Protein AF-A0A800DBI6-F1 (afdb_monomer_lite)

Secondary structure (DSSP, 8-state):
-----EEEEETTEEEEE-STT-EEEESSHHHHHHHHHHHHHHHHHHS----------------PPP-----S----

Sequence (76 aa):
MAQFAFVYKDENLFVAQGIEGIASQGETQEEAIENLKEALLLYYEDNEPLVKNDYIVTSFVLHSKSSTSQYDKIRV

Structure (mmCIF, N/CA/C/O backbone):
data_AF-A0A800DBI6-F1
#
_entry.id   AF-A0A800DBI6-F1
#
loop_
_atom_site.group_PDB
_atom_site.id
_atom_site.type_symbol
_atom_site.label_atom_id
_atom_site.label_alt_id
_atom_site.label_comp_id
_atom_site.label_asym_id
_atom_site.label_entity_id
_atom_site.label_seq_id
_atom_site.pdbx_PDB_ins_code
_atom_site.Cartn_x
_atom_site.Cartn_y
_atom_site.Cartn_z
_atom_site.occupancy
_atom_site.B_iso_or_equiv
_atom_site.auth_seq_id
_atom_site.auth_comp_id
_atom_site.auth_asym_id
_atom_site.auth_atom_id
_atom_site.pdbx_PDB_model_num
ATOM 1 N N . MET A 1 1 ? 12.129 9.358 -5.827 1.00 62.19 1 MET A N 1
ATOM 2 C CA . MET A 1 1 ? 10.924 9.211 -6.670 1.00 62.19 1 MET A CA 1
ATOM 3 C C . MET A 1 1 ? 9.727 9.617 -5.832 1.00 62.19 1 MET A C 1
ATOM 5 O O . MET A 1 1 ? 9.721 9.303 -4.650 1.00 62.19 1 MET A O 1
ATOM 9 N N . ALA A 1 2 ? 8.784 10.367 -6.395 1.00 57.28 2 ALA A N 1
ATOM 10 C CA . ALA A 1 2 ? 7.516 10.668 -5.737 1.00 57.28 2 ALA A CA 1
ATOM 11 C C . ALA A 1 2 ? 6.438 9.827 -6.423 1.00 57.28 2 ALA A C 1
ATOM 13 O O . ALA A 1 2 ? 6.344 9.859 -7.649 1.00 57.28 2 ALA A O 1
ATOM 14 N N . GLN A 1 3 ? 5.679 9.057 -5.648 1.00 71.44 3 GLN A N 1
ATOM 15 C CA . GLN A 1 3 ? 4.650 8.162 -6.164 1.00 71.44 3 GLN A CA 1
ATOM 16 C C . GLN A 1 3 ? 3.373 8.305 -5.347 1.00 71.44 3 GLN A C 1
ATOM 18 O O . GLN A 1 3 ? 3.424 8.485 -4.131 1.00 71.44 3 GLN A O 1
ATOM 23 N N . PHE A 1 4 ? 2.234 8.250 -6.034 1.00 81.81 4 PHE A N 1
ATOM 24 C CA . PHE A 1 4 ? 0.917 8.265 -5.409 1.00 81.81 4 PHE A CA 1
ATOM 25 C C . PHE A 1 4 ? 0.495 6.849 -5.080 1.00 81.81 4 PHE A C 1
ATOM 27 O O . PHE A 1 4 ? 0.660 5.944 -5.897 1.00 81.81 4 PHE A O 1
ATOM 34 N N . ALA A 1 5 ? -0.084 6.698 -3.897 1.00 87.50 5 ALA A N 1
ATOM 35 C CA . ALA A 1 5 ? -0.767 5.493 -3.486 1.00 87.50 5 ALA A CA 1
ATOM 36 C C . ALA A 1 5 ? -2.151 5.864 -2.958 1.00 87.50 5 ALA A C 1
ATOM 38 O O . ALA A 1 5 ? -2.312 6.871 -2.260 1.00 87.50 5 ALA A O 1
ATOM 39 N N . PHE A 1 6 ? -3.143 5.046 -3.288 1.00 91.56 6 PHE A N 1
ATOM 40 C CA . PHE A 1 6 ? -4.457 5.106 -2.664 1.00 91.56 6 PHE A CA 1
ATOM 41 C C . PHE A 1 6 ? -4.465 4.148 -1.483 1.00 91.56 6 PHE A C 1
ATOM 43 O O . PHE A 1 6 ? -4.160 2.969 -1.648 1.00 91.56 6 PHE A O 1
ATOM 50 N N . VAL A 1 7 ? -4.816 4.653 -0.303 1.00 94.31 7 VAL A N 1
ATOM 51 C CA . VAL A 1 7 ? -4.951 3.830 0.900 1.00 94.31 7 VAL A CA 1
ATOM 52 C C . VAL A 1 7 ? -6.421 3.755 1.275 1.00 94.31 7 VAL A C 1
ATOM 54 O O . VAL A 1 7 ? -7.079 4.782 1.449 1.00 94.31 7 VAL A O 1
ATOM 57 N N . TYR A 1 8 ? -6.936 2.539 1.390 1.00 94.44 8 TYR A N 1
ATOM 58 C CA . TYR A 1 8 ? -8.308 2.268 1.801 1.00 94.44 8 TYR A CA 1
ATOM 59 C C . TYR A 1 8 ? -8.351 1.052 2.721 1.00 94.44 8 TYR A C 1
ATOM 61 O O . TYR A 1 8 ? -7.388 0.297 2.820 1.00 94.44 8 TYR A O 1
ATOM 69 N N . LYS A 1 9 ? -9.457 0.890 3.447 1.00 95.50 9 LYS A N 1
ATOM 70 C CA . LYS A 1 9 ? -9.673 -0.283 4.293 1.00 95.50 9 LYS A CA 1
ATOM 71 C C . LYS A 1 9 ? -10.488 -1.313 3.519 1.00 95.50 9 LYS A C 1
ATOM 73 O O . LYS A 1 9 ? -11.532 -0.954 2.977 1.00 95.50 9 LYS A O 1
ATOM 78 N N . ASP A 1 10 ? -10.016 -2.551 3.498 1.00 95.06 10 ASP A N 1
ATOM 79 C CA . ASP A 1 10 ? -10.720 -3.706 2.949 1.00 95.06 10 ASP A CA 1
ATOM 80 C C . ASP A 1 10 ? -10.800 -4.790 4.027 1.00 95.06 10 ASP A C 1
ATOM 82 O O . ASP A 1 10 ? -9.788 -5.215 4.586 1.00 95.06 10 ASP A O 1
ATOM 86 N N . GLU A 1 11 ? -12.023 -5.165 4.391 1.00 94.25 11 GLU A N 1
ATOM 87 C CA . GLU A 1 11 ? -12.315 -5.998 5.561 1.00 94.25 11 GLU A CA 1
ATOM 88 C C . GLU A 1 11 ? -11.562 -5.535 6.834 1.00 94.25 11 GLU A C 1
ATOM 90 O O . GLU A 1 11 ? -11.860 -4.480 7.411 1.00 94.25 11 GLU A O 1
ATOM 95 N N . ASN A 1 12 ? -10.587 -6.329 7.286 1.00 95.94 12 ASN A N 1
ATOM 96 C CA . ASN A 1 12 ? -9.797 -6.089 8.493 1.00 95.94 12 ASN A CA 1
ATOM 97 C C . ASN A 1 12 ? -8.426 -5.460 8.212 1.00 95.94 12 ASN A C 1
ATOM 99 O O . ASN A 1 12 ? -7.727 -5.124 9.165 1.00 95.94 12 ASN A O 1
ATOM 103 N N . LEU A 1 13 ? -8.056 -5.276 6.943 1.00 96.69 13 LEU A N 1
ATOM 104 C CA . LEU A 1 13 ? -6.733 -4.815 6.532 1.00 96.69 13 LEU A CA 1
ATOM 105 C C . LEU A 1 13 ? -6.807 -3.448 5.850 1.00 96.69 13 LEU A C 1
ATOM 107 O O . LEU A 1 13 ? -7.820 -3.050 5.271 1.00 96.69 13 LEU A O 1
ATOM 111 N N . PHE A 1 14 ? -5.707 -2.710 5.915 1.00 98.12 14 PHE A N 1
ATOM 112 C CA . PHE A 1 14 ? -5.471 -1.570 5.044 1.00 98.12 14 PHE A CA 1
ATOM 113 C C . PHE A 1 14 ? -4.817 -2.058 3.762 1.00 98.12 14 PHE A C 1
ATOM 115 O O . PHE A 1 14 ? -3.862 -2.825 3.809 1.00 98.12 14 PHE A O 1
ATOM 122 N N . VAL A 1 15 ? -5.325 -1.592 2.627 1.00 97.12 15 VAL A N 1
ATOM 123 C CA . VAL A 1 15 ? -4.762 -1.826 1.301 1.00 97.12 15 VAL A CA 1
ATOM 124 C C . VAL A 1 15 ? -4.117 -0.528 0.841 1.00 97.12 15 VAL A C 1
ATOM 126 O O . VAL A 1 15 ? -4.784 0.509 0.787 1.00 97.12 15 VAL A O 1
ATOM 129 N N . ALA A 1 16 ? -2.836 -0.583 0.492 1.00 97.06 16 ALA A N 1
ATOM 130 C CA . ALA A 1 16 ? -2.142 0.495 -0.193 1.00 97.06 16 ALA A CA 1
ATOM 131 C C . ALA A 1 16 ? -1.942 0.081 -1.655 1.00 97.06 16 ALA A C 1
ATOM 133 O O . ALA A 1 16 ? -1.281 -0.913 -1.943 1.00 97.06 16 ALA A O 1
ATOM 134 N N . GLN A 1 17 ? -2.526 0.832 -2.586 1.00 94.75 17 GLN A N 1
ATOM 135 C CA . GLN A 1 17 ? -2.477 0.541 -4.018 1.00 94.75 17 GLN A CA 1
ATOM 136 C C . GLN A 1 17 ? -1.665 1.604 -4.760 1.00 94.75 17 GLN A C 1
ATOM 138 O O . GLN A 1 17 ? -2.002 2.789 -4.721 1.00 94.75 17 GLN A O 1
ATOM 143 N N . GLY A 1 18 ? -0.598 1.162 -5.426 1.00 89.25 18 GLY A N 1
ATOM 144 C CA . GLY A 1 18 ? 0.278 1.962 -6.275 1.00 89.25 18 GLY A CA 1
ATOM 145 C C . GLY A 1 18 ? -0.081 1.852 -7.759 1.00 89.25 18 GLY A C 1
ATOM 146 O O . GLY A 1 18 ? -1.243 1.698 -8.136 1.00 89.25 18 GLY A O 1
ATOM 147 N N . ILE A 1 19 ? 0.929 1.972 -8.621 1.00 85.75 19 ILE A N 1
ATOM 148 C CA . ILE A 1 19 ? 0.764 1.891 -10.080 1.00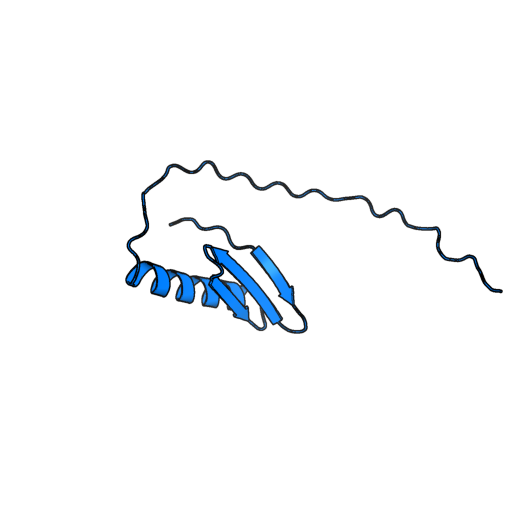 85.75 19 ILE A CA 1
ATOM 149 C C . ILE A 1 19 ? 0.653 0.445 -10.566 1.00 85.75 19 ILE A C 1
ATOM 151 O O . ILE A 1 19 ? 1.013 -0.483 -9.852 1.00 85.75 19 ILE A O 1
ATOM 155 N N . GLU A 1 20 ? 0.187 0.266 -11.804 1.00 82.19 20 GLU A N 1
ATOM 156 C CA . GLU A 1 20 ? 0.241 -1.014 -12.534 1.00 82.19 20 GLU A CA 1
ATOM 157 C C . GLU A 1 20 ? -0.326 -2.225 -11.774 1.00 82.19 20 GLU A C 1
ATOM 159 O O . GLU A 1 20 ? 0.103 -3.360 -11.950 1.00 82.19 20 GLU A O 1
ATOM 164 N N . GLY A 1 21 ? -1.324 -1.986 -10.918 1.00 84.69 21 GLY A N 1
ATOM 165 C CA . GLY A 1 21 ? -1.951 -3.039 -10.120 1.00 84.69 21 GLY A CA 1
ATOM 166 C C . GLY A 1 21 ? -1.098 -3.540 -8.952 1.00 84.69 21 GLY A C 1
ATOM 167 O O . GLY A 1 21 ? -1.528 -4.460 -8.260 1.00 84.69 21 GLY A O 1
ATOM 168 N N . ILE A 1 22 ? 0.060 -2.928 -8.690 1.00 91.69 22 ILE A N 1
ATOM 169 C CA . ILE A 1 22 ? 0.877 -3.216 -7.513 1.00 91.69 22 ILE A CA 1
ATOM 170 C C . ILE A 1 22 ? 0.146 -2.677 -6.290 1.00 91.69 22 ILE A C 1
ATOM 172 O O . ILE A 1 22 ? -0.176 -1.491 -6.197 1.00 91.69 22 ILE A O 1
ATOM 176 N N . ALA A 1 23 ? -0.116 -3.566 -5.345 1.00 95.19 23 ALA A N 1
ATOM 177 C CA . ALA A 1 23 ? -0.733 -3.240 -4.078 1.00 95.19 23 ALA A CA 1
ATOM 178 C C . ALA A 1 23 ? -0.111 -4.090 -2.973 1.00 95.19 23 ALA A C 1
ATOM 180 O O . ALA A 1 23 ? 0.417 -5.174 -3.220 1.00 95.19 23 ALA A O 1
ATOM 181 N N . SER A 1 24 ? -0.220 -3.602 -1.751 1.00 97.50 24 SER A N 1
ATOM 182 C CA . SER A 1 24 ? 0.151 -4.316 -0.538 1.00 97.50 24 SER A CA 1
ATOM 183 C C . SER A 1 24 ? -0.946 -4.154 0.510 1.00 97.50 24 SER A C 1
ATOM 185 O O . SER A 1 24 ? -1.852 -3.323 0.379 1.00 97.50 24 SER A O 1
ATOM 187 N N . GLN A 1 25 ? -0.858 -4.960 1.562 1.00 97.75 25 GLN A N 1
ATOM 188 C CA . GLN A 1 25 ? -1.781 -4.926 2.687 1.00 97.75 25 GLN A CA 1
ATOM 189 C C . GLN A 1 25 ? -1.019 -4.828 4.009 1.00 97.75 25 GLN A C 1
ATOM 191 O O . GLN A 1 25 ? 0.151 -5.205 4.071 1.00 97.75 25 GLN A O 1
ATOM 196 N N . GLY A 1 26 ? -1.680 -4.328 5.050 1.00 97.62 26 GLY A N 1
ATOM 197 C CA . GLY A 1 26 ? -1.158 -4.273 6.416 1.00 97.62 26 GLY A CA 1
ATOM 198 C C . GLY A 1 26 ? -2.278 -4.145 7.447 1.00 97.62 26 GLY A C 1
ATOM 199 O O . GLY A 1 26 ? -3.398 -3.743 7.120 1.00 97.62 26 GLY A O 1
ATOM 200 N N . GLU A 1 27 ? -1.993 -4.477 8.703 1.00 97.69 27 GLU A N 1
ATOM 201 C CA . GLU A 1 27 ? -2.929 -4.289 9.820 1.00 97.69 27 GLU A CA 1
ATOM 202 C C . GLU A 1 27 ? -3.094 -2.802 10.170 1.00 97.69 27 GLU A C 1
ATOM 204 O O . GLU A 1 27 ? -4.123 -2.376 10.703 1.00 97.69 27 GLU A O 1
ATOM 209 N N . THR A 1 28 ? -2.092 -1.992 9.818 1.00 97.75 28 THR A N 1
ATOM 210 C CA . THR A 1 28 ? -2.081 -0.531 9.960 1.00 97.75 28 THR A CA 1
ATOM 211 C C . THR A 1 28 ? -1.889 0.162 8.609 1.00 97.75 28 THR A C 1
ATOM 213 O O . THR A 1 28 ? -1.427 -0.446 7.642 1.00 97.75 28 THR A O 1
ATOM 216 N N . GLN A 1 29 ? -2.249 1.450 8.524 1.00 96.81 29 GLN A N 1
ATOM 217 C CA . GLN A 1 29 ? -2.024 2.243 7.308 1.00 96.81 29 GLN A CA 1
ATOM 218 C C . GLN A 1 29 ? -0.531 2.338 6.992 1.00 96.81 29 GLN A C 1
ATOM 220 O O . GLN A 1 29 ? -0.129 2.192 5.841 1.00 96.81 29 GLN A O 1
ATOM 225 N N . GLU A 1 30 ? 0.280 2.555 8.024 1.00 97.12 30 GLU A N 1
ATOM 226 C CA . GLU A 1 30 ? 1.730 2.681 7.945 1.00 97.12 30 GLU A CA 1
ATOM 227 C C . GLU A 1 30 ? 2.373 1.398 7.415 1.00 97.12 30 GLU A C 1
ATOM 229 O O . GLU A 1 30 ? 3.211 1.459 6.519 1.00 97.12 30 GLU A O 1
ATOM 234 N N . GLU A 1 31 ? 1.939 0.241 7.918 1.00 97.81 31 GLU A N 1
ATOM 235 C CA . GLU A 1 31 ? 2.419 -1.062 7.455 1.00 97.81 31 GLU A CA 1
ATOM 236 C C . GLU A 1 31 ? 2.052 -1.314 5.991 1.00 97.81 31 GLU A C 1
ATOM 238 O O . GLU A 1 31 ? 2.913 -1.693 5.201 1.00 97.81 31 GLU A O 1
ATOM 243 N N . ALA A 1 32 ? 0.803 -1.042 5.595 1.00 97.62 32 ALA A N 1
ATOM 244 C CA . ALA A 1 32 ? 0.403 -1.175 4.198 1.00 97.62 32 ALA A CA 1
ATOM 245 C C . ALA A 1 32 ? 1.274 -0.284 3.291 1.00 97.62 32 ALA A C 1
ATOM 247 O O . ALA A 1 32 ? 1.756 -0.735 2.254 1.00 97.62 32 ALA A O 1
ATOM 248 N N . ILE A 1 33 ? 1.544 0.960 3.696 1.00 96.19 33 ILE A N 1
ATOM 249 C CA . ILE A 1 33 ? 2.387 1.890 2.931 1.00 96.19 33 ILE A CA 1
ATOM 250 C C . ILE A 1 33 ? 3.838 1.396 2.824 1.00 96.19 33 ILE A C 1
ATOM 252 O O . ILE A 1 33 ? 4.400 1.440 1.727 1.00 96.19 33 ILE A O 1
ATOM 256 N N . GLU A 1 34 ? 4.449 0.925 3.914 1.00 96.62 34 GLU A N 1
ATOM 257 C CA . GLU A 1 34 ? 5.834 0.430 3.870 1.00 96.62 34 GLU A CA 1
ATOM 258 C C . GLU A 1 34 ? 5.932 -0.838 3.009 1.00 96.62 34 GLU A C 1
ATOM 260 O O . GLU A 1 34 ? 6.794 -0.917 2.134 1.00 96.62 34 GLU A O 1
ATOM 265 N N . ASN A 1 35 ? 4.963 -1.751 3.129 1.00 96.88 35 ASN A N 1
ATOM 266 C CA . ASN A 1 35 ? 4.883 -2.937 2.276 1.00 96.88 35 ASN A CA 1
ATOM 267 C C . ASN A 1 35 ? 4.726 -2.561 0.789 1.00 96.88 35 ASN A C 1
ATOM 269 O O . ASN A 1 35 ? 5.292 -3.216 -0.088 1.00 96.88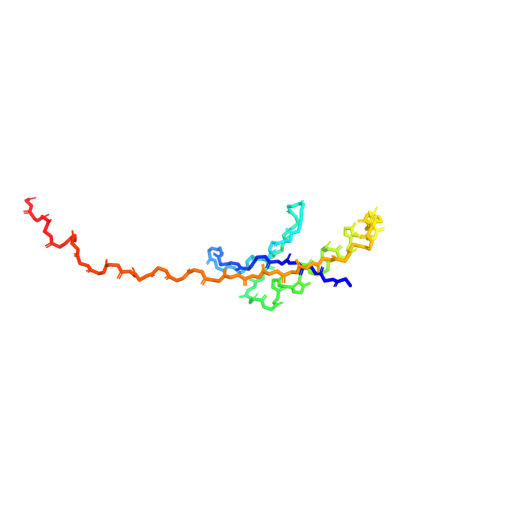 35 ASN A O 1
ATOM 273 N N . LEU A 1 36 ? 3.980 -1.490 0.476 1.00 95.7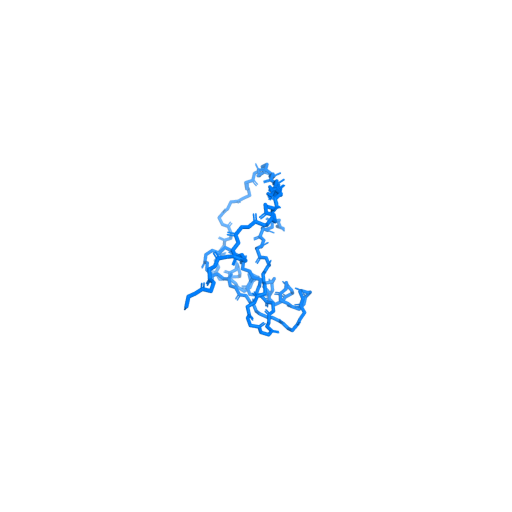5 36 LEU A N 1
ATOM 274 C CA . LEU A 1 36 ? 3.814 -1.026 -0.907 1.00 95.75 36 LEU A CA 1
ATOM 275 C C . LEU A 1 36 ? 5.129 -0.475 -1.455 1.00 95.75 36 LEU A C 1
ATOM 277 O O . LEU A 1 36 ? 5.477 -0.709 -2.610 1.00 95.75 36 LEU A O 1
ATOM 281 N N . LYS A 1 37 ? 5.856 0.276 -0.628 1.00 93.31 37 LYS A N 1
ATOM 282 C CA . LYS A 1 37 ? 7.147 0.862 -0.986 1.00 93.31 37 LYS A CA 1
ATOM 283 C C . LYS A 1 37 ? 8.173 -0.221 -1.315 1.00 93.31 37 LYS A C 1
ATOM 285 O O . LYS A 1 37 ? 8.869 -0.078 -2.315 1.00 93.31 37 LYS A O 1
ATOM 290 N N . GLU A 1 38 ? 8.234 -1.300 -0.537 1.00 94.00 38 GLU A N 1
ATOM 291 C CA . GLU A 1 38 ? 9.094 -2.451 -0.845 1.00 94.00 38 GLU A CA 1
ATOM 292 C C . GLU A 1 38 ? 8.696 -3.124 -2.166 1.00 94.00 38 GLU A C 1
ATOM 294 O O . GLU A 1 38 ? 9.548 -3.334 -3.029 1.00 94.00 38 GLU A O 1
ATOM 299 N N . ALA A 1 39 ? 7.400 -3.382 -2.375 1.00 93.12 39 ALA A N 1
ATOM 300 C CA . ALA A 1 39 ? 6.905 -3.985 -3.614 1.00 93.12 39 ALA A CA 1
ATOM 301 C C . ALA A 1 39 ? 7.224 -3.134 -4.858 1.00 93.12 39 ALA A C 1
ATOM 303 O O . ALA A 1 39 ? 7.611 -3.665 -5.900 1.00 93.12 39 ALA A O 1
ATOM 304 N N . LEU A 1 40 ? 7.097 -1.808 -4.750 1.00 90.38 40 LEU A N 1
ATOM 305 C CA . LEU A 1 40 ? 7.443 -0.878 -5.826 1.00 90.38 40 LEU A CA 1
ATOM 306 C C . LEU A 1 40 ? 8.951 -0.833 -6.086 1.00 90.38 40 LEU A C 1
ATOM 308 O O . LEU A 1 40 ? 9.353 -0.763 -7.243 1.00 90.38 40 LEU A O 1
ATOM 312 N N . LEU A 1 41 ? 9.785 -0.885 -5.042 1.00 88.62 41 LEU A N 1
ATOM 313 C CA . LEU A 1 41 ? 11.239 -0.959 -5.209 1.00 88.62 41 LEU A CA 1
ATOM 314 C C . LEU A 1 41 ? 11.635 -2.212 -5.994 1.00 88.62 41 LEU A C 1
ATOM 316 O O . LEU A 1 41 ? 12.350 -2.077 -6.980 1.00 88.62 41 LEU A O 1
ATOM 320 N N . LEU A 1 42 ? 11.096 -3.381 -5.634 1.00 88.69 42 LEU A N 1
ATOM 321 C CA . LEU A 1 42 ? 11.335 -4.629 -6.369 1.00 88.69 42 LEU A CA 1
ATOM 322 C C . LEU A 1 42 ? 10.883 -4.529 -7.831 1.00 88.69 42 LEU A C 1
ATOM 324 O O . LEU A 1 42 ? 11.620 -4.900 -8.740 1.00 88.69 42 LEU A O 1
ATOM 328 N N . TYR A 1 43 ? 9.696 -3.968 -8.078 1.00 86.81 43 TYR A N 1
ATOM 329 C CA . TYR A 1 43 ? 9.216 -3.750 -9.442 1.00 86.81 43 TYR A CA 1
ATOM 330 C C . TYR A 1 43 ? 10.175 -2.868 -10.257 1.00 86.81 43 TYR A C 1
ATOM 332 O O . TYR A 1 43 ? 10.434 -3.171 -11.420 1.00 86.81 43 TYR A O 1
ATOM 340 N N . TYR A 1 44 ? 10.715 -1.799 -9.666 1.00 85.06 44 TYR A N 1
ATOM 341 C CA . TYR A 1 44 ? 11.640 -0.891 -10.351 1.00 85.06 44 TYR A CA 1
ATOM 342 C C . TYR A 1 44 ? 13.079 -1.407 -10.455 1.00 85.06 44 TYR A C 1
ATOM 344 O O . TYR A 1 44 ? 13.827 -0.928 -11.307 1.00 85.06 44 TYR A O 1
ATOM 352 N N . GLU A 1 45 ? 13.484 -2.353 -9.608 1.00 83.69 45 GLU A N 1
ATOM 353 C CA . GLU A 1 45 ? 14.748 -3.075 -9.780 1.00 83.69 45 GLU A CA 1
ATOM 354 C C . GLU A 1 45 ? 14.726 -3.899 -11.075 1.00 83.69 45 GLU A C 1
ATOM 356 O O . GLU A 1 45 ? 15.701 -3.883 -11.827 1.00 83.69 45 GLU A O 1
ATOM 361 N N . ASP A 1 46 ? 13.593 -4.541 -11.370 1.00 77.44 46 ASP A N 1
ATOM 362 C CA . ASP A 1 46 ? 13.409 -5.357 -12.576 1.00 77.44 46 ASP A CA 1
ATOM 363 C C . ASP A 1 46 ? 12.976 -4.540 -13.809 1.00 77.44 46 ASP A C 1
ATOM 365 O O . ASP A 1 46 ? 13.173 -4.970 -14.948 1.00 77.44 46 ASP A O 1
ATOM 369 N N . ASN A 1 47 ? 12.393 -3.356 -13.601 1.00 71.25 47 ASN A N 1
ATOM 370 C CA . ASN A 1 47 ? 11.883 -2.484 -14.655 1.00 71.25 47 ASN A CA 1
AT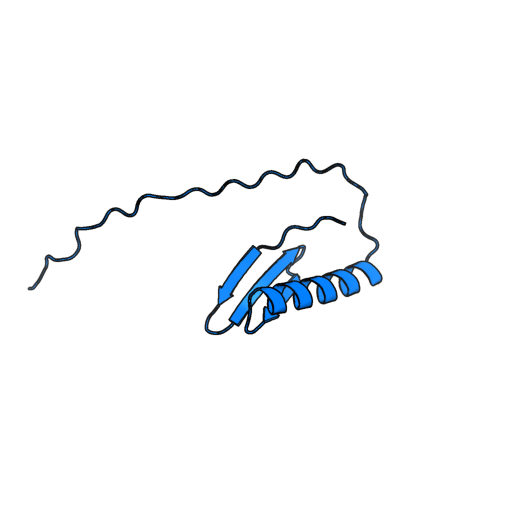OM 371 C C . ASN A 1 47 ? 12.473 -1.081 -14.483 1.00 71.25 47 ASN A C 1
ATOM 373 O O . ASN A 1 47 ? 12.037 -0.332 -13.608 1.00 71.25 47 ASN A O 1
ATOM 377 N N . GLU A 1 48 ? 13.439 -0.690 -15.328 1.00 66.88 48 GLU A N 1
ATOM 378 C CA . GLU A 1 48 ? 13.978 0.675 -15.283 1.00 66.88 48 GLU A CA 1
ATOM 379 C C . GLU A 1 48 ? 12.824 1.692 -15.332 1.00 66.88 48 GLU A C 1
ATOM 381 O O . GLU A 1 48 ? 12.008 1.650 -16.261 1.00 66.88 48 GLU A O 1
ATOM 386 N N . PRO A 1 49 ? 12.722 2.618 -14.358 1.00 62.78 49 PRO A N 1
ATOM 387 C CA . PRO A 1 49 ? 11.632 3.574 -14.343 1.00 62.78 49 PRO A CA 1
ATOM 388 C C . PRO A 1 49 ? 11.711 4.437 -15.601 1.00 62.78 49 PRO A C 1
ATOM 390 O O . PRO A 1 49 ? 12.646 5.220 -15.791 1.00 62.78 49 PRO A O 1
ATOM 393 N N . LEU A 1 50 ? 10.700 4.300 -16.460 1.00 58.19 50 LEU A N 1
ATOM 394 C CA . LEU A 1 50 ? 10.564 5.100 -17.665 1.00 58.19 50 LEU A CA 1
ATOM 395 C C . LEU A 1 50 ? 10.360 6.571 -17.264 1.00 58.19 50 LEU A C 1
ATOM 397 O O . LEU A 1 50 ? 9.254 7.026 -16.989 1.00 58.19 50 LEU A O 1
ATOM 401 N N . VAL A 1 51 ? 11.462 7.318 -17.324 1.00 57.69 51 VAL A N 1
ATOM 402 C CA . VAL A 1 51 ? 11.548 8.780 -17.438 1.00 57.69 51 VAL A CA 1
ATOM 403 C C . VAL A 1 51 ? 11.352 9.593 -16.14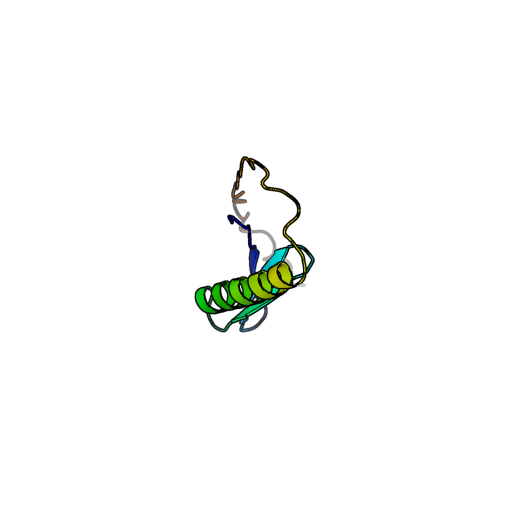5 1.00 57.69 51 VAL A C 1
ATOM 405 O O . VAL A 1 51 ? 10.345 9.539 -15.439 1.00 57.69 51 VAL A O 1
ATOM 408 N N . LYS A 1 52 ? 12.332 10.471 -15.894 1.00 55.41 52 LYS A N 1
ATOM 409 C CA . LYS A 1 52 ? 12.255 11.607 -14.968 1.00 55.41 52 LYS A CA 1
ATOM 410 C C . LYS A 1 52 ? 11.321 12.668 -15.567 1.00 55.41 52 LYS A C 1
ATOM 412 O O . LYS A 1 52 ? 11.773 13.546 -16.291 1.00 55.41 52 LYS A O 1
ATOM 417 N N . ASN A 1 53 ? 10.025 12.555 -15.308 1.00 59.09 53 ASN A N 1
ATOM 418 C CA . ASN A 1 53 ? 9.045 13.564 -15.710 1.00 59.09 53 ASN A CA 1
ATOM 419 C C . ASN A 1 53 ? 8.848 14.597 -14.589 1.00 59.09 53 ASN A C 1
ATOM 421 O O . ASN A 1 53 ? 8.719 14.238 -13.416 1.00 59.09 53 ASN A O 1
ATOM 425 N N . ASP A 1 54 ? 8.789 15.878 -14.957 1.00 64.38 54 ASP A N 1
ATOM 426 C CA . ASP A 1 54 ? 8.406 16.972 -14.060 1.00 64.38 54 ASP A CA 1
ATOM 427 C C . ASP A 1 54 ? 6.879 16.959 -13.876 1.00 64.38 54 ASP A C 1
ATOM 429 O O . ASP A 1 54 ? 6.130 17.630 -14.587 1.00 64.38 54 ASP A O 1
ATOM 433 N N . TYR A 1 55 ? 6.390 16.132 -12.952 1.00 63.19 55 TYR A N 1
ATOM 434 C CA . TYR A 1 55 ? 4.961 16.048 -12.656 1.00 63.19 55 TYR A CA 1
ATOM 435 C C . TYR A 1 55 ? 4.508 17.232 -11.791 1.00 63.19 55 TYR A C 1
ATOM 437 O O . TYR A 1 55 ? 5.009 17.428 -10.683 1.00 63.19 55 TYR A O 1
ATOM 445 N N . ILE A 1 56 ? 3.493 17.975 -12.244 1.00 66.50 56 ILE A N 1
ATOM 446 C CA . ILE A 1 56 ? 2.679 18.800 -11.345 1.00 66.50 56 ILE A CA 1
ATOM 447 C C . ILE A 1 56 ? 1.631 17.884 -10.728 1.00 66.50 56 ILE A C 1
ATOM 449 O O . ILE A 1 56 ? 0.767 17.337 -11.410 1.00 66.50 56 ILE A O 1
ATOM 453 N N . VAL A 1 57 ? 1.726 17.721 -9.419 1.00 65.75 57 VAL A N 1
ATOM 454 C CA . VAL A 1 57 ? 0.843 16.866 -8.639 1.00 65.75 57 VAL A CA 1
ATOM 455 C C . VAL A 1 57 ? -0.226 17.741 -8.007 1.00 65.75 57 VAL A C 1
ATOM 457 O O . VAL A 1 57 ? 0.084 18.719 -7.332 1.00 65.75 57 VAL A O 1
ATOM 460 N N . THR A 1 58 ? -1.493 17.388 -8.194 1.00 57.69 58 THR A N 1
ATOM 461 C CA . THR A 1 58 ? -2.620 18.029 -7.511 1.00 57.69 58 THR A CA 1
ATOM 462 C C . THR A 1 58 ? -3.566 16.955 -7.001 1.00 57.69 58 THR A C 1
ATOM 464 O O . THR A 1 58 ? -4.023 16.112 -7.767 1.00 57.69 58 THR A O 1
ATOM 467 N N . SER A 1 59 ? -3.875 17.001 -5.707 1.00 70.69 59 SER A N 1
ATOM 468 C CA . SER A 1 59 ? -4.959 16.243 -5.090 1.00 70.69 59 SER A CA 1
ATOM 469 C C . SER A 1 59 ? -6.026 17.220 -4.591 1.00 70.69 59 SER A C 1
ATOM 471 O O . SER A 1 59 ? -5.715 18.298 -4.085 1.00 70.69 59 SER A O 1
ATOM 473 N N . PHE A 1 60 ? -7.299 16.869 -4.753 1.00 74.12 60 PHE A N 1
ATOM 474 C CA . PHE A 1 60 ? -8.419 17.600 -4.167 1.00 74.12 60 PHE A CA 1
ATOM 475 C C . PHE A 1 60 ? -9.392 16.594 -3.557 1.00 74.12 60 PHE A C 1
ATOM 477 O O . PHE A 1 60 ? -9.639 15.533 -4.125 1.00 74.12 60 PHE A O 1
ATOM 484 N N . VAL A 1 61 ? -9.933 16.915 -2.385 1.00 66.44 61 VAL A N 1
ATOM 485 C CA . VAL A 1 61 ? -10.891 16.055 -1.685 1.00 66.44 61 VAL A CA 1
ATOM 486 C C . VAL A 1 61 ? -12.269 16.694 -1.785 1.00 66.44 61 VAL A C 1
ATOM 488 O O . VAL A 1 61 ? -12.513 17.756 -1.209 1.00 66.44 61 VAL A O 1
ATOM 491 N N . LEU A 1 62 ? -13.181 16.051 -2.514 1.00 70.88 62 LEU A N 1
ATOM 492 C CA . LEU A 1 62 ? -14.586 16.450 -2.540 1.00 70.88 62 LEU A CA 1
ATOM 493 C C . LEU A 1 62 ? -15.302 15.852 -1.328 1.00 70.88 62 LEU A C 1
ATOM 495 O O . LEU A 1 62 ? -15.410 14.637 -1.200 1.00 70.88 62 LEU A O 1
ATOM 499 N N . HIS A 1 63 ? -15.826 16.707 -0.455 1.00 66.62 63 HIS A N 1
ATOM 500 C CA . HIS A 1 63 ? -16.703 16.290 0.634 1.00 66.62 63 HIS A CA 1
ATOM 501 C C . HIS A 1 63 ? -18.157 16.547 0.221 1.00 66.62 63 HIS A C 1
ATOM 503 O O . HIS A 1 63 ? -18.580 17.701 0.126 1.00 66.62 63 HIS A O 1
ATOM 509 N N . SER A 1 64 ? -18.944 15.495 -0.020 1.00 58.28 64 SER A N 1
ATOM 510 C CA . SER A 1 64 ? -20.398 15.644 -0.138 1.00 58.28 64 SER A CA 1
ATOM 511 C C . SER A 1 64 ? -20.999 15.822 1.256 1.00 58.28 64 SER A C 1
ATOM 513 O O . SER A 1 64 ? -20.747 14.999 2.138 1.00 58.28 64 SER A O 1
ATOM 515 N N . LYS A 1 65 ? -21.840 16.840 1.470 1.00 55.03 65 LYS A N 1
ATOM 516 C CA . LYS A 1 65 ? -22.726 16.848 2.643 1.00 55.03 65 LYS A CA 1
ATOM 517 C C . LYS A 1 65 ? -23.702 15.681 2.496 1.00 55.03 65 LYS A C 1
ATOM 519 O O . LYS A 1 65 ? -24.464 15.649 1.535 1.00 55.03 65 LYS A O 1
ATOM 524 N N . SER A 1 66 ? -23.670 14.729 3.423 1.00 51.31 66 SER A N 1
ATOM 525 C CA . SER A 1 66 ? -24.696 13.697 3.521 1.00 51.31 66 SER A CA 1
ATOM 526 C C . SER A 1 66 ? -26.051 14.361 3.788 1.00 51.31 66 SER A C 1
ATOM 528 O O . SER A 1 66 ? -26.230 15.089 4.765 1.00 51.31 66 SER A O 1
ATOM 530 N N . SER A 1 67 ? -27.019 14.130 2.904 1.00 45.97 67 SER A N 1
ATOM 531 C CA . SER A 1 67 ? -28.426 14.398 3.190 1.00 45.97 67 SER A CA 1
ATOM 532 C C . SER A 1 67 ? -28.916 13.354 4.187 1.00 45.97 67 SER A C 1
ATOM 534 O O . SER A 1 67 ? -29.246 12.229 3.819 1.00 45.97 67 SER A O 1
ATOM 536 N N . THR A 1 68 ? -28.954 13.710 5.465 1.00 45.44 68 THR A N 1
ATOM 537 C CA . THR A 1 68 ? -29.705 12.951 6.465 1.00 45.44 68 THR A CA 1
ATOM 538 C C . THR A 1 68 ? -31.210 13.125 6.212 1.00 45.44 68 THR A C 1
ATOM 540 O O . THR A 1 68 ? -31.670 14.254 6.051 1.00 45.44 68 THR A O 1
ATOM 543 N N . SER A 1 69 ? -31.956 12.012 6.286 1.00 42.66 69 SER A N 1
ATOM 544 C CA . SER A 1 69 ? -33.424 11.882 6.428 1.00 42.66 69 SER A CA 1
ATOM 545 C C . SER A 1 69 ? -34.270 11.747 5.150 1.00 42.66 69 SER A C 1
ATOM 547 O O . SER A 1 69 ? -34.736 12.754 4.631 1.00 42.66 69 SER A O 1
ATOM 549 N N . GLN A 1 70 ? -34.558 10.501 4.715 1.00 36.50 70 GLN A N 1
ATOM 550 C CA . GLN A 1 70 ? -35.892 10.093 4.207 1.00 36.50 70 GLN A CA 1
ATOM 551 C C . GLN A 1 70 ? -36.064 8.565 3.970 1.00 36.50 70 GLN A C 1
ATOM 553 O O . GLN A 1 70 ? -36.585 8.171 2.936 1.00 36.50 70 GLN A O 1
ATOM 558 N N . TYR A 1 71 ? -35.680 7.668 4.890 1.00 40.00 71 TYR A N 1
ATOM 559 C CA . TYR A 1 71 ? -36.070 6.240 4.769 1.00 40.00 71 TYR A CA 1
ATOM 560 C C . TYR A 1 71 ? -36.684 5.644 6.049 1.00 40.00 71 TYR A C 1
ATOM 562 O O . TYR A 1 71 ? -36.712 4.434 6.219 1.00 40.00 71 TYR A O 1
ATOM 570 N N . ASP A 1 72 ? -37.264 6.493 6.908 1.00 41.16 72 ASP A N 1
ATOM 571 C CA . ASP A 1 72 ? -38.000 6.100 8.129 1.00 41.16 72 ASP A CA 1
ATOM 572 C C . ASP A 1 72 ? -39.537 6.081 7.964 1.00 41.16 72 ASP A C 1
ATOM 574 O O . ASP A 1 72 ? -40.305 6.195 8.919 1.00 41.16 72 ASP A O 1
ATOM 578 N N . LYS A 1 73 ? -40.028 5.934 6.733 1.00 44.91 73 LYS A N 1
ATOM 579 C CA . LYS A 1 73 ? -41.423 5.566 6.441 1.00 44.91 73 LYS A CA 1
ATOM 580 C C . LYS A 1 73 ? -41.336 4.621 5.250 1.00 44.91 73 LYS A C 1
ATOM 582 O O . LYS A 1 73 ? -40.983 5.054 4.165 1.00 44.91 73 LYS A O 1
ATOM 587 N N . ILE A 1 74 ? -41.502 3.319 5.435 1.00 36.59 74 ILE A N 1
ATOM 588 C CA . ILE A 1 74 ? -42.815 2.682 5.377 1.00 36.59 74 ILE A CA 1
ATOM 589 C C . ILE A 1 74 ? -42.772 1.405 6.231 1.00 36.59 74 ILE A C 1
ATOM 591 O O . ILE A 1 74 ? -42.062 0.453 5.922 1.00 36.59 74 ILE A O 1
ATOM 595 N N . ARG A 1 75 ? -43.574 1.400 7.302 1.00 39.91 75 ARG A N 1
ATOM 596 C CA . ARG A 1 75 ? -44.239 0.188 7.784 1.00 39.91 75 ARG A CA 1
ATOM 597 C C . ARG A 1 75 ? -45.457 -0.028 6.886 1.00 39.91 75 ARG A C 1
ATOM 599 O O . ARG A 1 75 ? -46.298 0.871 6.832 1.00 39.91 75 ARG A O 1
ATOM 606 N N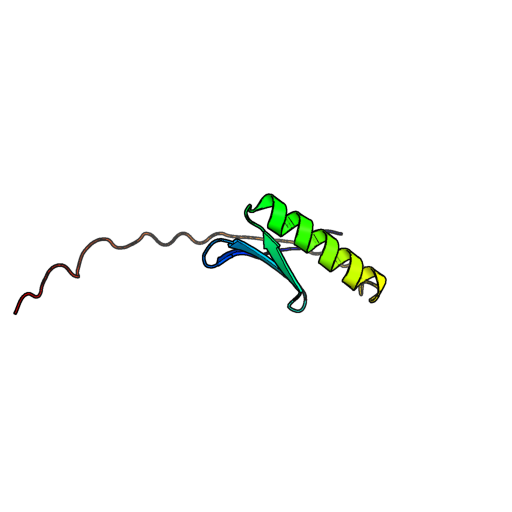 . VAL A 1 76 ? -45.553 -1.187 6.244 1.00 44.03 76 VAL A N 1
ATOM 607 C CA . VAL A 1 76 ? -46.826 -1.891 6.020 1.00 44.03 76 VAL A CA 1
ATOM 608 C C . VAL A 1 76 ? -46.592 -3.343 6.387 1.00 44.03 76 VAL A C 1
ATOM 610 O O . VAL A 1 76 ? -45.562 -3.880 5.925 1.00 44.03 76 VAL A O 1
#

pLDDT: mean 77.07, std 19.75, range [36.5, 98.12]

Foldseek 3Di:
DDFDWDWDDDDQWIKTATPPRQIAIDNDSVVRVVRSVVSVVVVCVVPPPPDDDPDDDDDDDDDDDDPPDDDPDDDD

Radius of gyration: 18.84 Å; chains: 1; bounding box: 62×25×28 Å